Protein AF-A0A929CHB4-F1 (afdb_monomer_lite)

Foldseek 3Di:
DDDDDDDDPPDPPPVDPPVPPPPPPQDWDDDPQFIKTWGDWDWDDDDPQKTKIKIKIWTDGDPDPDIDIDMDIDIDGDDDDPPPPPD

pLDDT: mean 79.76, std 21.69, range [34.84, 97.94]

Radius of gyration: 20.96 Å; chains: 1; bounding box: 45×57×44 Å

Sequence (87 aa):
MVVLLAACPFLPASGWAQEDATSNWPREIDTPEGLVVIYQPQPEKLDGNQLKGRAAVALELNGSEEPVFGAVWFSARLDTDRAAEWW

Structure (mmCIF, N/CA/C/O backbone):
data_AF-A0A929CHB4-F1
#
_entry.id   AF-A0A929CHB4-F1
#
loop_
_atom_site.group_PDB
_atom_site.id
_atom_site.type_symbol
_atom_site.label_atom_id
_atom_site.label_alt_id
_atom_site.label_comp_id
_atom_site.label_asym_id
_atom_site.label_entity_id
_atom_site.label_seq_id
_atom_site.pdbx_PDB_ins_code
_atom_site.Cartn_x
_atom_site.Cartn_y
_atom_site.Cartn_z
_atom_site.occupancy
_atom_site.B_iso_or_equiv
_atom_site.auth_seq_id
_atom_site.auth_comp_id
_atom_site.auth_asym_id
_atom_site.auth_atom_id
_atom_site.pdbx_PDB_model_num
ATOM 1 N N . MET A 1 1 ? -1.166 -38.875 22.694 1.00 40.34 1 MET A N 1
ATOM 2 C CA . MET A 1 1 ? -0.521 -40.142 22.281 1.00 40.34 1 MET A CA 1
ATOM 3 C C . MET A 1 1 ? -1.567 -40.898 21.477 1.00 40.34 1 MET A C 1
ATOM 5 O O . MET A 1 1 ? -2.547 -41.317 22.058 1.00 40.34 1 MET A O 1
ATOM 9 N N . VAL A 1 2 ? -1.584 -40.840 20.150 1.00 34.94 2 VAL A N 1
ATOM 10 C CA . VAL A 1 2 ? -0.617 -41.443 19.226 1.00 34.94 2 VAL A CA 1
ATOM 11 C C . VAL A 1 2 ? -0.334 -40.479 18.072 1.00 34.94 2 VAL A C 1
ATOM 13 O O . VAL A 1 2 ? -1.245 -39.951 17.444 1.00 34.94 2 VAL A O 1
ATOM 16 N N . VAL A 1 3 ? 0.955 -40.249 17.844 1.00 36.81 3 VAL A N 1
ATOM 17 C CA . VAL A 1 3 ? 1.522 -39.594 16.667 1.00 36.81 3 VAL A CA 1
ATO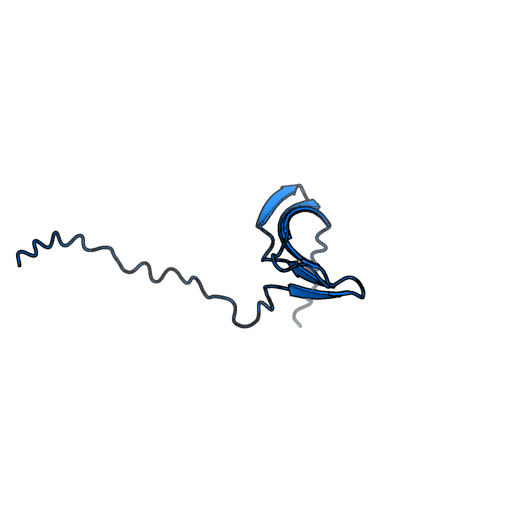M 18 C C . VAL A 1 3 ? 1.635 -40.657 15.577 1.00 36.81 3 VAL A C 1
ATOM 20 O O . VAL A 1 3 ? 2.161 -41.736 15.844 1.00 36.81 3 VAL A O 1
ATOM 23 N N . LEU A 1 4 ? 1.199 -40.354 14.356 1.00 34.84 4 LEU A N 1
ATOM 24 C CA . LEU A 1 4 ? 1.594 -41.109 13.170 1.00 34.84 4 LEU A CA 1
ATOM 25 C C . LEU A 1 4 ? 2.049 -40.109 12.104 1.00 34.84 4 LEU A C 1
ATOM 27 O O . LEU A 1 4 ? 1.247 -39.465 11.434 1.00 34.84 4 LEU A O 1
ATOM 31 N N . LEU A 1 5 ? 3.374 -39.943 12.046 1.00 36.84 5 LEU A N 1
ATOM 32 C CA . LEU A 1 5 ? 4.108 -39.253 10.992 1.00 36.84 5 LEU A CA 1
ATOM 33 C C . LEU A 1 5 ? 3.921 -40.002 9.666 1.00 36.84 5 LEU A C 1
ATOM 35 O O . LEU A 1 5 ? 4.303 -41.166 9.561 1.00 36.84 5 LEU A O 1
ATOM 39 N N . ALA A 1 6 ? 3.451 -39.301 8.638 1.00 52.09 6 ALA A N 1
ATOM 40 C CA . ALA A 1 6 ? 3.777 -39.616 7.253 1.00 52.09 6 ALA A CA 1
ATOM 41 C C . ALA A 1 6 ? 4.804 -38.578 6.782 1.00 52.09 6 ALA A C 1
ATOM 43 O O . ALA A 1 6 ? 4.481 -37.412 6.561 1.00 52.09 6 ALA A O 1
ATOM 44 N N . ALA A 1 7 ? 6.065 -38.998 6.708 1.00 44.94 7 ALA A N 1
ATOM 45 C CA . ALA A 1 7 ? 7.172 -38.192 6.221 1.00 44.94 7 ALA A CA 1
ATOM 46 C C . ALA A 1 7 ? 7.119 -38.102 4.686 1.00 44.94 7 ALA A C 1
ATOM 48 O O . ALA A 1 7 ? 7.595 -38.991 3.984 1.00 44.94 7 ALA A O 1
ATOM 49 N N . CYS A 1 8 ? 6.549 -37.017 4.161 1.00 36.06 8 CYS A N 1
ATOM 50 C CA . CYS A 1 8 ? 6.880 -36.541 2.820 1.00 36.06 8 CYS A CA 1
ATOM 51 C C . CYS A 1 8 ? 8.243 -35.841 2.922 1.00 36.06 8 CYS A C 1
ATOM 53 O O . CYS A 1 8 ? 8.348 -34.888 3.699 1.00 36.06 8 CYS A O 1
ATOM 55 N N . PRO A 1 9 ? 9.285 -36.245 2.174 1.00 42.50 9 PRO A N 1
ATOM 56 C CA . PRO A 1 9 ? 10.476 -35.422 2.047 1.00 42.50 9 PRO A CA 1
ATOM 57 C C . PRO A 1 9 ? 10.095 -34.209 1.190 1.00 42.50 9 PRO A C 1
ATOM 59 O O . PRO A 1 9 ? 10.260 -34.209 -0.027 1.00 42.50 9 PRO A O 1
ATOM 62 N N . PHE A 1 10 ? 9.506 -33.187 1.814 1.00 51.94 10 PHE A N 1
ATOM 63 C CA . PHE A 1 10 ? 9.380 -31.879 1.193 1.00 51.94 10 PHE A CA 1
ATOM 64 C C . PHE A 1 10 ? 10.792 -31.307 1.160 1.00 51.94 10 PHE A C 1
ATOM 66 O O . PHE A 1 10 ? 11.357 -30.934 2.189 1.00 51.94 10 PHE A O 1
ATOM 73 N N . LEU A 1 11 ? 11.395 -31.369 -0.025 1.00 50.78 11 LEU A N 1
ATOM 74 C CA . LEU A 1 11 ? 12.641 -30.697 -0.354 1.00 50.78 11 LEU A CA 1
ATOM 75 C C . LEU A 1 11 ? 12.606 -29.294 0.271 1.00 50.78 11 LEU A C 1
ATOM 77 O O . LEU A 1 11 ? 11.612 -28.590 0.064 1.00 50.78 11 LEU A O 1
ATOM 81 N N . PRO A 1 12 ? 13.644 -28.845 1.000 1.00 45.81 12 PRO A N 1
ATOM 82 C CA . PRO A 1 12 ? 13.792 -27.427 1.234 1.00 45.81 12 PRO A CA 1
ATOM 83 C C . PRO A 1 12 ? 14.039 -26.817 -0.144 1.00 45.81 12 PRO A C 1
ATOM 85 O O . PRO A 1 12 ? 15.164 -26.762 -0.638 1.00 45.81 12 PRO A O 1
ATOM 88 N N . ALA A 1 13 ? 12.970 -26.365 -0.795 1.00 50.62 13 ALA A N 1
ATOM 89 C CA . ALA A 1 13 ? 13.086 -25.215 -1.653 1.00 50.62 13 ALA A CA 1
ATOM 90 C C . ALA A 1 13 ? 13.504 -24.083 -0.713 1.00 50.62 13 ALA A C 1
ATOM 92 O O . ALA A 1 13 ? 12.683 -23.300 -0.245 1.00 50.62 13 ALA A O 1
ATOM 93 N N . SER A 1 14 ? 14.808 -23.996 -0.447 1.00 57.59 14 SER A N 1
ATOM 94 C CA . SER A 1 14 ? 15.505 -22.750 -0.154 1.00 57.59 14 SER A CA 1
ATOM 95 C C . SER A 1 14 ? 15.411 -21.878 -1.413 1.00 57.59 14 SER A C 1
ATOM 97 O O . SER A 1 14 ? 16.403 -21.514 -2.035 1.00 57.59 14 SER A O 1
ATOM 99 N N . GLY A 1 15 ? 14.179 -21.647 -1.867 1.00 44.44 15 GLY A N 1
ATOM 100 C CA . GLY A 1 15 ? 13.806 -20.645 -2.828 1.00 44.44 15 GLY A CA 1
ATOM 101 C C . GLY A 1 15 ? 13.723 -19.388 -2.003 1.00 44.44 15 GLY A C 1
ATOM 102 O O . GLY A 1 15 ? 12.731 -19.157 -1.328 1.00 44.44 15 GLY A O 1
ATOM 103 N N . TRP A 1 16 ? 14.842 -18.683 -1.979 1.00 42.97 16 TRP A N 1
ATOM 104 C CA . TRP A 1 16 ? 15.021 -17.301 -1.582 1.00 42.97 16 TRP A CA 1
ATOM 105 C C . TRP A 1 16 ? 13.722 -16.489 -1.721 1.00 42.97 16 TRP A C 1
ATOM 107 O O . TRP A 1 16 ? 13.486 -15.842 -2.734 1.00 42.97 16 TRP A O 1
ATOM 117 N N . ALA A 1 17 ? 12.883 -16.490 -0.690 1.00 47.44 17 ALA A N 1
ATOM 118 C CA . ALA A 1 17 ? 12.115 -15.308 -0.354 1.00 47.44 17 ALA A CA 1
ATOM 119 C C . ALA A 1 17 ?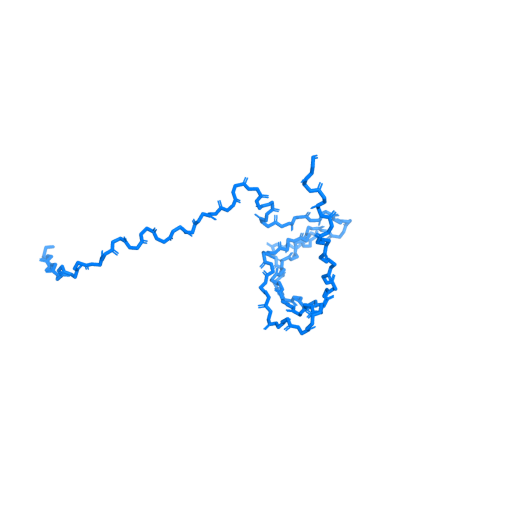 13.071 -14.480 0.499 1.00 47.44 17 ALA A C 1
ATOM 121 O O . ALA A 1 17 ? 13.025 -14.505 1.726 1.00 47.44 17 ALA A O 1
ATOM 122 N N . GLN A 1 18 ? 14.051 -13.864 -0.164 1.00 45.56 18 GLN A N 1
ATOM 123 C CA . GLN A 1 18 ? 14.828 -12.815 0.463 1.00 45.56 18 GLN A CA 1
ATOM 124 C C . GLN A 1 18 ? 13.832 -11.679 0.669 1.00 45.56 18 GLN A C 1
ATOM 126 O O . GLN A 1 18 ? 13.497 -10.966 -0.272 1.00 45.56 18 GLN A O 1
ATOM 131 N N . GLU A 1 19 ? 13.262 -11.591 1.868 1.00 52.19 19 GLU A N 1
ATOM 132 C CA . GLU A 1 19 ? 12.586 -10.379 2.294 1.00 52.19 19 GLU A CA 1
ATOM 133 C C . GLU A 1 19 ? 13.647 -9.285 2.211 1.00 52.19 19 GLU A C 1
ATOM 135 O O . GLU A 1 19 ? 14.638 -9.312 2.944 1.00 52.19 19 GLU A O 1
ATOM 140 N N . ASP A 1 20 ? 13.528 -8.424 1.197 1.00 50.38 20 ASP A N 1
ATOM 141 C CA . ASP A 1 20 ? 14.439 -7.310 0.996 1.00 50.38 20 ASP A CA 1
ATOM 142 C C . ASP A 1 20 ? 14.486 -6.527 2.307 1.00 50.38 20 ASP A C 1
ATOM 144 O O . ASP A 1 20 ? 13.553 -5.794 2.633 1.00 50.38 20 ASP A O 1
ATOM 148 N N . ALA A 1 21 ? 15.600 -6.627 3.036 1.00 51.19 21 ALA A N 1
ATOM 149 C CA . ALA A 1 21 ? 15.876 -5.871 4.260 1.00 51.19 21 ALA A CA 1
ATOM 150 C C . ALA A 1 21 ? 15.960 -4.339 4.026 1.00 51.19 21 ALA A C 1
ATOM 152 O O . ALA A 1 21 ? 16.409 -3.589 4.888 1.00 51.19 21 ALA A O 1
ATOM 153 N N . THR A 1 22 ? 15.514 -3.876 2.853 1.00 54.66 22 THR A N 1
ATOM 154 C CA . THR A 1 22 ? 15.424 -2.485 2.392 1.00 54.66 22 THR A CA 1
ATOM 155 C C . THR A 1 22 ? 13.990 -2.068 2.035 1.00 54.66 22 THR A C 1
ATOM 157 O O . THR A 1 22 ? 13.752 -0.928 1.629 1.00 54.66 22 THR A O 1
ATOM 160 N N . SER A 1 23 ? 13.017 -2.974 2.142 1.00 64.94 23 SER A N 1
ATOM 161 C CA . SER A 1 23 ? 11.626 -2.701 1.795 1.00 64.94 23 SER A CA 1
ATOM 162 C C . SER A 1 23 ? 10.953 -2.031 2.992 1.00 64.94 23 SER A C 1
ATOM 164 O O . SER A 1 23 ? 10.515 -2.697 3.919 1.00 64.94 23 SER A O 1
ATOM 166 N N . ASN A 1 24 ? 10.910 -0.695 3.007 1.00 83.19 24 ASN A N 1
ATOM 167 C CA . ASN A 1 24 ? 10.281 0.107 4.070 1.00 83.19 24 ASN A CA 1
ATOM 168 C C . ASN A 1 24 ? 8.737 0.006 4.049 1.00 83.19 24 ASN A C 1
ATOM 170 O O . ASN A 1 24 ? 8.060 1.032 4.103 1.00 83.19 24 ASN A O 1
ATOM 174 N N . TRP A 1 25 ? 8.191 -1.195 3.869 1.00 90.62 25 TRP A N 1
ATOM 175 C CA . TRP A 1 25 ? 6.766 -1.494 3.924 1.00 90.62 25 TRP A CA 1
ATOM 176 C C . TRP A 1 25 ? 6.423 -2.151 5.271 1.00 90.62 25 TRP A C 1
ATOM 178 O O . TRP A 1 25 ? 7.249 -2.897 5.794 1.00 90.62 25 TRP A O 1
ATOM 188 N N . PRO A 1 26 ? 5.205 -1.947 5.803 1.00 93.25 26 PRO A N 1
ATOM 189 C CA . PRO A 1 26 ? 4.161 -1.044 5.305 1.00 93.25 26 PRO A CA 1
ATOM 190 C C . PRO A 1 26 ? 4.571 0.439 5.371 1.00 93.25 26 PRO A C 1
ATOM 192 O O . PRO A 1 26 ? 5.506 0.806 6.076 1.00 93.25 26 PRO A O 1
ATOM 195 N N . ARG A 1 27 ? 3.913 1.288 4.571 1.00 93.12 27 ARG A N 1
ATOM 196 C CA . ARG A 1 27 ? 4.136 2.743 4.578 1.00 93.12 27 ARG A CA 1
ATOM 197 C C . ARG A 1 27 ? 3.094 3.404 5.457 1.00 93.12 27 ARG A C 1
ATOM 199 O O . ARG A 1 27 ? 1.904 3.199 5.241 1.00 93.12 27 ARG A O 1
ATOM 206 N N . GLU A 1 28 ? 3.553 4.232 6.376 1.00 94.94 28 GLU A N 1
ATOM 207 C CA . GLU A 1 28 ? 2.713 5.015 7.273 1.00 94.94 28 GLU A CA 1
ATOM 208 C C . GLU A 1 28 ? 2.737 6.484 6.848 1.00 94.94 28 GLU A C 1
ATOM 210 O O . GLU A 1 28 ? 3.785 7.021 6.477 1.00 94.94 28 GLU A O 1
ATOM 215 N N . ILE A 1 29 ? 1.564 7.114 6.835 1.00 94.75 29 ILE A N 1
ATOM 216 C CA . ILE A 1 29 ? 1.388 8.526 6.501 1.00 94.75 29 ILE A CA 1
ATOM 217 C C . ILE A 1 29 ? 0.529 9.159 7.594 1.00 94.75 29 ILE A C 1
ATOM 219 O O . ILE A 1 29 ? -0.672 8.893 7.675 1.00 94.75 29 ILE A O 1
ATOM 223 N N . ASP A 1 30 ? 1.150 10.006 8.412 1.00 95.31 30 ASP A N 1
ATOM 224 C CA . ASP A 1 30 ? 0.456 10.822 9.406 1.00 95.31 30 ASP A CA 1
ATOM 225 C C . ASP A 1 30 ? -0.339 11.945 8.733 1.00 95.31 30 ASP A C 1
ATOM 227 O O . ASP A 1 30 ? 0.180 12.702 7.905 1.00 95.31 30 ASP A O 1
ATOM 231 N N . THR A 1 31 ? -1.604 12.083 9.121 1.00 93.12 31 THR A N 1
ATOM 232 C CA . THR A 1 31 ? -2.502 13.156 8.679 1.00 93.12 31 THR A CA 1
ATOM 233 C C . THR A 1 31 ? -3.191 13.795 9.890 1.00 93.12 31 THR A C 1
ATOM 235 O O . THR A 1 31 ? -3.284 13.165 10.945 1.00 93.12 31 THR A O 1
ATOM 238 N N . PRO A 1 32 ? -3.706 15.034 9.785 1.00 95.00 32 PRO A N 1
ATOM 239 C CA . PRO A 1 32 ? -4.490 15.639 10.865 1.00 95.00 32 PRO A CA 1
ATOM 240 C C . PRO A 1 32 ? -5.717 14.806 11.277 1.00 95.00 32 PRO A C 1
ATOM 242 O O . PRO A 1 32 ? -6.151 14.866 12.427 1.00 95.00 32 PRO A O 1
ATOM 245 N N . GLU A 1 33 ? -6.280 14.031 10.349 1.00 92.19 33 GLU A N 1
ATOM 246 C CA . GLU A 1 33 ? -7.465 13.201 10.564 1.00 92.19 33 GLU A CA 1
ATOM 247 C C . GLU A 1 33 ? -7.147 11.821 11.174 1.00 92.19 33 GLU A C 1
ATOM 249 O O . GLU A 1 33 ? -8.048 11.186 11.731 1.00 92.19 33 GLU A O 1
ATOM 254 N N . GLY A 1 34 ? -5.889 11.369 11.107 1.00 94.25 34 GLY A N 1
ATOM 255 C CA . GLY A 1 34 ? -5.469 10.049 11.583 1.00 94.25 34 GLY A CA 1
ATOM 256 C C . GLY A 1 34 ? -4.237 9.477 10.871 1.00 94.25 34 GLY A C 1
ATOM 257 O O . GLY A 1 34 ? -3.513 10.194 10.177 1.00 94.25 34 GLY A O 1
ATOM 258 N N . LEU A 1 35 ? -4.016 8.169 11.012 1.00 96.06 35 LEU A N 1
ATOM 259 C CA . LEU A 1 35 ? -2.902 7.444 10.394 1.00 96.06 35 LEU A CA 1
ATOM 260 C C . LEU A 1 35 ? -3.383 6.621 9.191 1.00 96.06 35 LEU A C 1
ATOM 262 O O . LEU A 1 35 ? -4.330 5.838 9.291 1.00 96.06 35 LEU A O 1
ATOM 266 N N . VAL A 1 36 ? -2.713 6.778 8.048 1.00 96.56 36 VAL A N 1
ATOM 267 C CA . VAL A 1 36 ? -2.926 5.933 6.865 1.00 96.56 36 VAL A CA 1
ATOM 268 C C . VAL A 1 36 ? -1.801 4.911 6.778 1.00 96.56 36 VAL A C 1
ATOM 270 O O . VAL A 1 36 ? -0.642 5.276 6.582 1.00 96.56 36 VAL A O 1
ATOM 273 N N . VAL A 1 37 ? -2.146 3.628 6.840 1.00 96.44 37 VAL A N 1
ATOM 274 C CA . VAL A 1 37 ? -1.214 2.517 6.630 1.00 96.44 37 VAL A CA 1
ATOM 275 C C . VAL A 1 37 ? -1.454 1.927 5.246 1.00 96.44 37 VAL A C 1
ATOM 277 O O . VAL A 1 37 ? -2.545 1.445 4.943 1.00 96.44 37 VAL A O 1
ATOM 280 N N . ILE A 1 38 ? -0.438 1.948 4.387 1.00 95.69 38 ILE A N 1
ATOM 281 C CA . ILE A 1 38 ? -0.471 1.358 3.047 1.00 95.69 38 ILE A CA 1
ATOM 282 C C . ILE A 1 38 ? 0.410 0.113 3.050 1.00 95.69 38 ILE A C 1
ATOM 284 O O . ILE A 1 38 ? 1.624 0.187 3.249 1.00 95.69 38 ILE A O 1
ATOM 288 N N . TYR A 1 39 ? -0.197 -1.041 2.799 1.00 95.62 39 TYR A N 1
ATOM 289 C CA . TYR A 1 39 ? 0.523 -2.303 2.664 1.00 95.62 39 TYR A CA 1
ATOM 290 C C . TYR A 1 39 ? 1.157 -2.441 1.280 1.00 95.62 39 TYR A C 1
ATOM 292 O O . TYR A 1 39 ? 0.788 -1.744 0.333 1.00 95.62 39 TYR A O 1
ATOM 300 N N . GLN A 1 40 ? 2.103 -3.374 1.161 1.00 95.31 40 GLN A N 1
ATOM 301 C CA . GLN A 1 40 ? 2.856 -3.589 -0.070 1.00 95.31 40 GLN A CA 1
ATOM 302 C C . GLN A 1 40 ? 1.924 -3.761 -1.292 1.00 95.31 40 GLN A C 1
ATOM 304 O O . GLN A 1 40 ? 1.093 -4.680 -1.313 1.00 95.31 40 GLN A O 1
ATOM 309 N N . PRO A 1 41 ? 2.076 -2.918 -2.331 1.00 94.19 41 PRO A N 1
ATOM 310 C CA . PRO A 1 41 ? 1.306 -3.019 -3.557 1.00 94.19 41 PRO A CA 1
ATOM 311 C C . PRO A 1 41 ? 1.515 -4.353 -4.271 1.00 94.19 41 PRO A C 1
ATOM 313 O O . PRO A 1 41 ? 2.634 -4.849 -4.374 1.00 94.19 41 PRO A O 1
ATOM 316 N N . GLN A 1 42 ? 0.438 -4.889 -4.832 1.00 94.88 42 GLN A N 1
ATOM 317 C CA . GLN A 1 42 ? 0.431 -6.068 -5.687 1.00 94.88 42 GLN A CA 1
ATOM 318 C C . GLN A 1 42 ? 0.221 -5.615 -7.144 1.00 94.88 42 GLN A C 1
ATOM 320 O O . GLN A 1 42 ? -0.869 -5.133 -7.480 1.00 94.88 42 GLN A O 1
ATOM 325 N N . PRO A 1 43 ? 1.246 -5.716 -8.012 1.00 94.50 43 PRO A N 1
ATOM 326 C CA . PRO A 1 43 ? 1.105 -5.536 -9.456 1.00 94.50 43 PRO A CA 1
ATOM 327 C C . PRO A 1 43 ? 0.001 -6.424 -10.042 1.00 94.50 43 PRO A C 1
ATOM 329 O O . PRO A 1 43 ? -0.067 -7.611 -9.738 1.00 94.50 43 PRO A O 1
ATOM 332 N N . GLU A 1 44 ? -0.837 -5.869 -10.916 1.00 96.75 44 GLU A N 1
ATOM 333 C CA . GLU A 1 44 ? -1.915 -6.609 -11.590 1.00 96.75 44 GLU A CA 1
ATOM 334 C C . GLU A 1 44 ? -1.646 -6.782 -13.088 1.00 96.75 44 GLU A C 1
ATOM 336 O O . GLU A 1 44 ? -1.861 -7.857 -13.645 1.00 96.75 44 GLU A O 1
ATOM 341 N N . LYS A 1 45 ? -1.182 -5.723 -13.764 1.00 96.69 45 LYS A N 1
ATOM 342 C CA . LYS A 1 45 ? -0.861 -5.762 -15.195 1.00 96.69 45 LYS A CA 1
ATOM 343 C C . LYS A 1 45 ? 0.212 -4.736 -15.539 1.00 96.69 45 LYS A C 1
ATOM 345 O O . LYS A 1 45 ? 0.091 -3.574 -15.162 1.00 96.69 45 LYS A O 1
ATOM 350 N N . LEU A 1 46 ? 1.200 -5.149 -16.325 1.00 96.12 46 LEU A N 1
ATOM 351 C CA . LEU A 1 46 ? 2.154 -4.261 -16.983 1.00 96.12 46 LEU A CA 1
ATOM 352 C C . LEU A 1 46 ? 1.896 -4.285 -18.494 1.00 96.12 46 LEU A C 1
ATOM 354 O O . LEU A 1 46 ? 1.895 -5.352 -19.103 1.00 96.12 46 LEU A O 1
ATOM 358 N N . ASP A 1 47 ? 1.639 -3.118 -19.081 1.00 96.00 47 ASP A N 1
ATOM 359 C CA . ASP A 1 47 ? 1.402 -2.938 -20.517 1.00 96.00 47 ASP A CA 1
ATOM 360 C C . ASP A 1 47 ? 2.327 -1.831 -21.039 1.00 96.00 47 ASP A C 1
ATOM 362 O O . ASP A 1 47 ? 2.173 -0.657 -20.689 1.00 96.00 47 ASP A O 1
ATOM 366 N N . GLY A 1 48 ? 3.362 -2.213 -21.791 1.00 94.12 48 GLY A N 1
ATOM 367 C CA . GLY A 1 48 ? 4.461 -1.311 -22.132 1.00 94.12 48 GLY A CA 1
ATOM 368 C C . GLY A 1 48 ? 5.130 -0.754 -20.872 1.00 94.12 48 GLY A C 1
ATOM 369 O O . GLY A 1 48 ? 5.733 -1.501 -20.105 1.00 94.12 48 GLY A O 1
ATOM 370 N N . ASN A 1 49 ? 5.007 0.557 -20.651 1.00 94.75 49 ASN A N 1
ATOM 371 C CA . ASN A 1 49 ? 5.528 1.242 -19.466 1.00 94.75 49 ASN A CA 1
ATOM 372 C C . ASN A 1 49 ? 4.440 1.648 -18.458 1.00 94.75 49 ASN A C 1
ATOM 374 O O . ASN A 1 49 ? 4.702 2.449 -17.563 1.00 94.75 49 ASN A O 1
ATOM 378 N N . GLN A 1 50 ? 3.217 1.134 -18.596 1.00 96.75 50 GLN A N 1
ATOM 379 C CA . GLN A 1 50 ? 2.116 1.430 -17.690 1.00 96.75 50 GLN A CA 1
ATOM 380 C C . GLN A 1 50 ? 1.832 0.238 -16.777 1.00 96.75 50 GLN A C 1
ATOM 382 O O . GLN A 1 50 ? 1.417 -0.831 -17.226 1.00 96.75 50 GLN A O 1
ATOM 387 N N . LEU A 1 51 ? 2.043 0.442 -15.480 1.00 97.00 51 LEU A N 1
ATOM 388 C CA . LEU A 1 51 ? 1.790 -0.533 -14.431 1.00 97.00 51 LEU A CA 1
ATOM 389 C C . LEU A 1 51 ? 0.446 -0.239 -13.765 1.00 97.00 51 LEU A C 1
ATOM 391 O O . LEU A 1 51 ? 0.242 0.854 -13.246 1.00 97.00 51 LEU A O 1
ATOM 395 N N . LYS A 1 52 ? -0.449 -1.221 -13.736 1.00 97.94 52 LYS A N 1
ATOM 396 C CA . LYS A 1 52 ? -1.652 -1.225 -12.899 1.00 97.94 52 LYS A CA 1
ATOM 397 C C . LYS A 1 52 ? -1.422 -2.129 -11.701 1.00 97.94 52 LYS A C 1
ATOM 399 O O . LYS A 1 52 ? -0.825 -3.198 -11.845 1.00 97.94 52 LYS A O 1
ATOM 404 N N . GLY A 1 53 ? -1.915 -1.722 -10.543 1.00 97.00 53 GLY A N 1
ATOM 405 C CA . GLY A 1 53 ? -1.823 -2.518 -9.331 1.00 97.00 53 GLY A CA 1
ATOM 406 C C . GLY A 1 53 ? -2.845 -2.099 -8.292 1.00 97.00 53 GLY A C 1
ATOM 407 O O . GLY A 1 53 ? -3.576 -1.120 -8.464 1.00 97.00 53 GLY A O 1
ATOM 408 N N . ARG A 1 54 ? -2.856 -2.841 -7.191 1.00 97.50 54 ARG A N 1
ATOM 409 C CA . ARG A 1 54 ? -3.659 -2.520 -6.015 1.00 97.50 54 ARG A CA 1
ATOM 410 C C . ARG A 1 54 ? -2.838 -2.615 -4.743 1.00 97.50 54 ARG A C 1
ATOM 412 O O . ARG A 1 54 ? -1.877 -3.376 -4.687 1.00 97.50 54 ARG A O 1
ATOM 419 N N . ALA A 1 55 ? -3.229 -1.881 -3.719 1.00 96.94 55 ALA A N 1
ATOM 420 C CA . ALA A 1 55 ? -2.675 -2.007 -2.379 1.00 96.94 55 ALA A CA 1
ATOM 421 C C . ALA A 1 55 ? -3.815 -2.073 -1.364 1.00 96.94 55 ALA A C 1
ATOM 423 O O . ALA A 1 55 ? -4.855 -1.441 -1.555 1.00 96.94 55 ALA A O 1
ATOM 424 N N . ALA A 1 56 ? -3.627 -2.845 -0.298 1.00 97.50 56 ALA A N 1
ATOM 425 C CA . ALA A 1 56 ? -4.511 -2.768 0.856 1.00 97.50 56 ALA A CA 1
ATOM 426 C C . ALA A 1 56 ? -4.142 -1.535 1.687 1.00 97.50 56 ALA A C 1
ATOM 428 O O . ALA A 1 56 ? -2.963 -1.185 1.791 1.00 97.50 56 ALA A O 1
ATOM 429 N N . VAL A 1 57 ? -5.145 -0.893 2.276 1.00 96.50 57 VAL A N 1
ATOM 430 C CA . VAL A 1 57 ? -4.975 0.269 3.149 1.00 96.50 57 VAL A CA 1
ATOM 431 C C . VAL A 1 57 ? -5.753 0.076 4.442 1.00 96.50 57 VAL A C 1
ATOM 433 O O . VAL A 1 57 ? -6.832 -0.520 4.433 1.00 96.50 57 VAL A O 1
ATOM 436 N N . ALA A 1 58 ? -5.211 0.591 5.537 1.00 96.88 58 ALA A N 1
ATOM 437 C CA . ALA A 1 58 ? -5.915 0.758 6.799 1.00 96.88 58 ALA A CA 1
ATOM 438 C C . ALA A 1 58 ? -5.906 2.241 7.179 1.00 96.88 58 ALA A C 1
ATOM 440 O O . ALA A 1 58 ? -4.904 2.929 6.981 1.00 96.88 58 ALA A O 1
ATOM 441 N N . LEU A 1 59 ? -7.034 2.731 7.683 1.00 95.69 59 LEU A N 1
ATOM 442 C CA . LEU A 1 59 ? -7.200 4.099 8.150 1.00 95.69 59 LEU A CA 1
ATOM 443 C C . LEU A 1 59 ? -7.574 4.077 9.628 1.00 95.69 59 LEU A C 1
ATOM 445 O O . LEU A 1 59 ? -8.654 3.613 9.995 1.00 95.69 59 LEU A O 1
ATOM 449 N N . GLU A 1 60 ? -6.684 4.595 10.458 1.00 95.75 60 GLU A N 1
ATOM 450 C CA . GLU A 1 60 ? -6.911 4.789 11.885 1.00 95.75 60 GLU A CA 1
ATOM 451 C C . GLU A 1 60 ? -7.356 6.233 12.102 1.00 95.75 60 GLU A C 1
ATOM 453 O O . GLU A 1 60 ? -6.542 7.153 12.089 1.00 95.75 60 GLU A O 1
ATOM 458 N N . LEU A 1 61 ? -8.667 6.446 12.231 1.00 94.12 61 LEU A N 1
ATOM 459 C CA . LEU A 1 61 ? -9.248 7.775 12.421 1.00 94.12 61 LEU A CA 1
ATOM 460 C C . LEU A 1 61 ? -9.160 8.215 13.882 1.00 94.12 61 LEU A C 1
ATOM 462 O O . LEU A 1 61 ? -9.477 7.452 14.797 1.00 94.12 61 LEU A O 1
ATOM 466 N N . ASN A 1 62 ? -8.840 9.488 14.100 1.00 91.56 62 ASN A N 1
ATOM 467 C CA . ASN A 1 62 ? -8.831 10.076 15.435 1.00 91.56 62 ASN A CA 1
ATOM 468 C C . ASN A 1 62 ? -10.222 9.977 16.090 1.00 91.56 62 ASN A C 1
ATOM 470 O O . ASN A 1 62 ? -11.209 10.500 15.573 1.00 91.56 62 ASN A O 1
ATOM 474 N N . GLY A 1 63 ? -10.294 9.318 17.249 1.00 90.88 63 GLY A N 1
ATOM 475 C CA . GLY A 1 63 ? -11.547 9.097 17.981 1.00 90.88 63 GLY A CA 1
ATOM 476 C C . GLY A 1 63 ? -12.350 7.870 17.536 1.00 90.88 63 GLY A C 1
ATOM 477 O O . GLY A 1 63 ? -13.450 7.669 18.045 1.00 90.88 63 GLY A O 1
ATOM 478 N N . SER A 1 64 ? -11.822 7.053 16.620 1.00 90.62 64 SER A N 1
ATOM 479 C CA . SER A 1 64 ? -12.355 5.724 16.317 1.00 90.62 64 SER A CA 1
ATOM 480 C C . SER A 1 64 ? -11.584 4.652 17.088 1.00 90.62 64 SER A C 1
ATOM 482 O O . SER A 1 64 ? -10.366 4.737 17.222 1.00 90.62 64 SER A O 1
ATOM 484 N N . GLU A 1 65 ? -12.290 3.650 17.608 1.00 89.31 65 GLU A N 1
ATOM 485 C CA . GLU A 1 65 ? -11.678 2.525 18.331 1.00 89.31 65 GLU A CA 1
ATOM 486 C C . GLU A 1 65 ? -11.164 1.430 17.383 1.00 89.31 65 GLU A C 1
ATOM 488 O O . GLU A 1 65 ? -10.352 0.598 17.784 1.00 89.31 65 GLU A O 1
ATOM 493 N N . GLU A 1 66 ? -11.618 1.427 16.125 1.00 93.50 66 GLU A N 1
ATOM 494 C CA . GLU A 1 66 ? -11.360 0.355 15.166 1.00 93.50 66 GLU A CA 1
ATOM 495 C C . GLU A 1 66 ? -10.877 0.918 13.816 1.00 93.50 66 GLU A C 1
ATOM 497 O O . GLU A 1 66 ? -11.513 1.815 13.254 1.00 93.50 66 GLU A O 1
ATOM 502 N N . PRO A 1 67 ? -9.780 0.387 13.246 1.00 93.25 67 PRO A N 1
ATOM 503 C CA . PRO A 1 67 ? -9.299 0.803 11.935 1.00 93.25 67 PRO A CA 1
ATOM 504 C C . PRO A 1 67 ? -10.266 0.418 10.811 1.00 93.25 67 PRO A C 1
ATOM 506 O O . PRO A 1 67 ? -10.845 -0.672 10.791 1.00 93.25 67 PRO A O 1
ATOM 509 N N . VAL A 1 68 ? -10.377 1.291 9.809 1.00 95.69 68 VAL A N 1
ATOM 510 C CA . VAL A 1 68 ? -11.152 1.034 8.589 1.00 95.69 68 VAL A CA 1
ATOM 511 C C . VAL A 1 68 ? -10.241 0.453 7.516 1.00 95.69 68 VAL A C 1
ATOM 513 O O . VAL A 1 68 ? -9.268 1.084 7.108 1.00 95.69 68 VAL A O 1
ATOM 516 N N . PHE A 1 69 ? -10.581 -0.732 7.009 1.00 96.06 69 PHE A N 1
ATOM 517 C CA . PHE A 1 69 ? -9.809 -1.407 5.966 1.00 96.06 69 PHE A CA 1
ATOM 518 C C . PHE A 1 69 ? -10.400 -1.184 4.575 1.00 96.06 69 PHE A C 1
ATOM 520 O O . PHE A 1 69 ? -11.616 -1.215 4.377 1.00 96.06 69 PHE A O 1
ATOM 527 N N . GLY A 1 70 ? -9.524 -1.020 3.588 1.00 95.81 70 GLY A N 1
ATOM 528 C CA . GLY A 1 70 ? -9.904 -0.842 2.194 1.00 95.81 70 GLY A CA 1
ATOM 529 C C . GLY A 1 70 ? -8.829 -1.304 1.219 1.00 95.81 70 GLY A C 1
ATOM 530 O O . GLY A 1 70 ? -7.768 -1.803 1.595 1.00 95.81 70 GLY A O 1
ATOM 531 N N . ALA A 1 71 ? -9.114 -1.123 -0.066 1.00 96.50 71 ALA A N 1
ATOM 532 C CA . ALA A 1 71 ? -8.166 -1.353 -1.143 1.00 96.50 71 ALA A CA 1
ATOM 533 C C . ALA A 1 71 ? -8.138 -0.137 -2.067 1.00 96.50 71 ALA A C 1
ATOM 535 O O . ALA A 1 71 ? -9.178 0.442 -2.383 1.00 96.50 71 ALA A O 1
ATOM 536 N N . VAL A 1 72 ? -6.942 0.230 -2.514 1.00 95.94 72 VAL A N 1
ATOM 5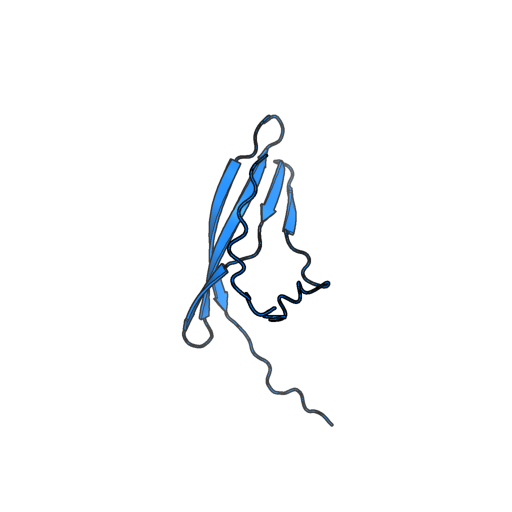37 C CA . VAL A 1 72 ? -6.722 1.286 -3.500 1.00 95.94 72 VAL A CA 1
ATOM 538 C C . VAL A 1 72 ? -6.191 0.669 -4.781 1.00 95.94 72 VAL A C 1
ATOM 540 O O . VAL A 1 72 ? -5.301 -0.178 -4.745 1.00 95.94 72 VAL A O 1
ATOM 543 N N . TRP A 1 73 ? -6.721 1.108 -5.918 1.00 97.50 73 TRP A N 1
ATOM 544 C CA . TRP A 1 73 ? -6.197 0.773 -7.239 1.00 97.50 73 TRP A CA 1
ATOM 545 C C . TRP A 1 73 ? -5.397 1.952 -7.759 1.00 97.50 73 TRP A C 1
ATOM 547 O O . TRP A 1 73 ? -5.829 3.100 -7.654 1.00 97.50 73 TRP A O 1
ATOM 557 N N . PHE A 1 74 ? -4.240 1.671 -8.340 1.00 95.62 74 PHE A N 1
ATOM 558 C CA . PHE A 1 74 ? -3.367 2.693 -8.890 1.00 95.62 74 PHE A CA 1
ATOM 559 C C . PHE A 1 74 ? -2.889 2.317 -10.290 1.00 95.62 74 PHE A C 1
ATOM 561 O O . PHE A 1 74 ? -2.830 1.149 -10.682 1.00 95.62 74 PHE A O 1
ATOM 568 N N . SER A 1 75 ? -2.523 3.352 -11.041 1.00 96.62 75 SER A N 1
ATOM 569 C CA . SER A 1 75 ? -1.785 3.236 -12.289 1.00 96.62 75 SER A CA 1
ATOM 570 C C . SER A 1 75 ? -0.518 4.073 -12.163 1.00 96.62 75 SER A C 1
ATOM 572 O O . SER A 1 75 ? -0.587 5.254 -11.841 1.00 96.62 75 SER A O 1
ATOM 574 N N . ALA A 1 76 ? 0.630 3.473 -12.445 1.00 95.31 76 ALA A N 1
ATOM 575 C CA . ALA A 1 76 ? 1.933 4.120 -12.457 1.00 95.31 76 ALA A CA 1
ATOM 576 C C . ALA A 1 76 ? 2.545 4.045 -13.861 1.00 95.31 76 ALA A C 1
ATOM 578 O O . ALA A 1 76 ? 2.258 3.125 -14.630 1.00 95.31 76 ALA A O 1
ATOM 579 N N . ARG A 1 77 ? 3.391 5.019 -14.204 1.00 95.81 77 ARG A N 1
ATOM 580 C CA . ARG A 1 77 ? 4.258 4.946 -15.382 1.00 95.81 77 ARG A CA 1
ATOM 581 C C . ARG A 1 77 ? 5.658 4.587 -14.908 1.00 95.81 77 ARG A C 1
ATOM 583 O O . ARG A 1 77 ? 6.194 5.266 -14.040 1.00 95.81 77 ARG A O 1
ATOM 590 N N . LEU A 1 78 ? 6.215 3.523 -15.466 1.00 93.06 78 LEU A N 1
ATOM 591 C CA . LEU A 1 78 ? 7.582 3.109 -15.208 1.00 93.06 78 LEU A CA 1
ATOM 592 C C . LEU A 1 78 ? 8.500 3.860 -16.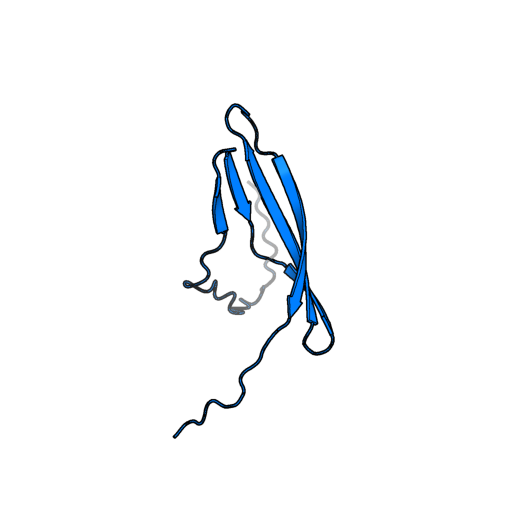167 1.00 93.06 78 LEU A C 1
ATOM 594 O O . LEU A 1 78 ? 8.295 3.827 -17.380 1.00 93.06 78 LEU A O 1
ATOM 598 N N . ASP A 1 79 ? 9.499 4.532 -15.620 1.00 89.69 79 ASP A N 1
ATOM 599 C CA . ASP A 1 79 ? 10.625 5.035 -16.394 1.00 89.69 79 ASP A CA 1
ATOM 600 C C . ASP A 1 79 ? 11.810 4.110 -16.117 1.00 89.69 79 ASP A C 1
ATOM 602 O O . ASP A 1 79 ? 12.122 3.818 -14.962 1.00 89.69 79 ASP A O 1
ATOM 606 N N . THR A 1 80 ? 12.390 3.534 -17.169 1.00 83.44 80 THR A N 1
ATOM 607 C CA . THR A 1 80 ? 13.530 2.622 -17.044 1.00 83.44 80 THR A CA 1
ATOM 608 C C . THR A 1 80 ? 14.715 3.264 -17.725 1.00 83.44 80 THR A C 1
ATOM 610 O O . THR A 1 80 ? 14.837 3.207 -18.952 1.00 83.44 80 THR A O 1
ATOM 613 N N . ASP A 1 81 ? 15.594 3.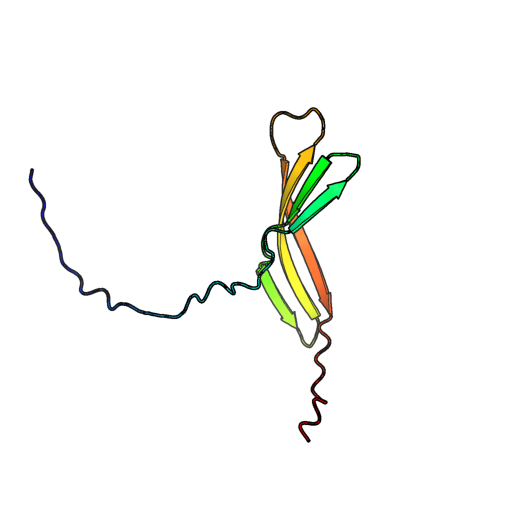843 -16.918 1.00 81.44 81 ASP A N 1
ATOM 614 C CA . ASP A 1 81 ? 16.875 4.317 -17.403 1.00 81.44 81 ASP A CA 1
ATOM 615 C C . ASP A 1 81 ? 17.783 3.116 -17.696 1.00 81.44 81 ASP A C 1
ATOM 617 O O . ASP A 1 81 ? 18.159 2.346 -16.811 1.00 81.44 81 ASP A O 1
ATOM 621 N N . ARG A 1 82 ? 18.074 2.917 -18.982 1.00 74.19 82 ARG A N 1
ATOM 622 C CA . ARG A 1 82 ? 19.001 1.887 -19.469 1.00 74.19 82 ARG A CA 1
ATOM 623 C C . ARG A 1 82 ? 20.385 2.460 -19.775 1.00 74.19 82 ARG A C 1
ATOM 625 O O . ARG A 1 82 ? 21.282 1.687 -20.094 1.00 74.19 82 ARG A O 1
ATOM 632 N N . ALA A 1 83 ? 20.566 3.776 -19.672 1.00 72.50 83 ALA A N 1
ATOM 633 C CA . ALA A 1 83 ? 21.830 4.466 -19.875 1.00 72.50 83 ALA A CA 1
ATOM 634 C C . ALA A 1 83 ? 22.617 4.551 -1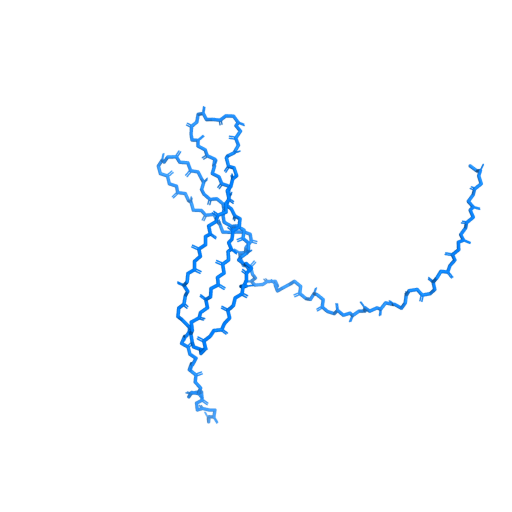8.558 1.00 72.50 83 ALA A C 1
ATOM 636 O O . ALA A 1 83 ? 23.116 5.603 -18.172 1.00 72.50 83 ALA A O 1
ATOM 637 N N . ALA A 1 84 ? 22.782 3.417 -17.875 1.00 64.56 84 ALA A N 1
ATOM 638 C CA . ALA A 1 84 ? 23.945 3.265 -17.020 1.00 64.56 84 ALA A CA 1
ATOM 639 C C . ALA A 1 84 ? 25.123 3.028 -17.968 1.00 64.56 84 ALA A C 1
ATOM 641 O O . ALA A 1 84 ? 25.367 1.908 -18.416 1.00 64.56 84 ALA A O 1
ATOM 642 N N . GLU A 1 85 ? 25.795 4.103 -18.363 1.00 65.44 85 GLU A N 1
ATOM 643 C CA . GLU A 1 85 ? 27.116 3.980 -18.951 1.00 65.44 85 GLU A CA 1
ATOM 644 C C . GLU A 1 85 ? 28.057 3.472 -17.851 1.00 65.44 85 GLU A C 1
ATOM 646 O O . GLU A 1 85 ? 28.518 4.219 -16.994 1.00 65.44 85 GLU A O 1
ATOM 651 N N . TRP A 1 86 ? 28.259 2.155 -17.823 1.00 62.91 86 TRP A N 1
ATOM 652 C CA . TRP A 1 86 ? 29.261 1.500 -16.992 1.00 62.91 86 TRP A CA 1
ATOM 653 C C . TRP A 1 86 ? 30.630 1.723 -17.645 1.00 62.91 86 TRP A C 1
ATOM 655 O O . TRP A 1 86 ? 31.074 0.896 -18.445 1.00 62.91 86 TRP A O 1
ATOM 665 N N . TRP A 1 87 ? 31.271 2.849 -17.340 1.00 59.41 87 TRP A N 1
ATOM 666 C CA . TRP A 1 87 ? 32.696 3.076 -17.586 1.00 59.41 87 TRP A CA 1
ATOM 667 C C . TRP A 1 87 ? 33.386 3.621 -16.340 1.00 59.41 87 TRP A C 1
ATOM 669 O O . TRP A 1 87 ? 32.761 4.413 -15.601 1.00 59.41 87 TRP A O 1
#

Secondary structure (DSSP, 8-state):
--------------------TT--PSEEEEETTEEEEEPPPEEEEEETTEEEEEEEEEEEETT-SSPEEEEEEEEEEPP--------